Protein AF-A0A9P4YGJ3-F1 (afdb_monomer_lite)

Sequence (122 aa):
MASHPAQPVLSEFYLGFSVIRNTFGGDIIPRMVESFGPLPAEWKGRLFWEYKDNWYDQDTKPNPQGAFEIQIKRLRPDIDQAELEVASSLFRRGFCLEPEKRPTAAELLQEPLFKALMDSYT

Radius of gyration: 15.31 Å; 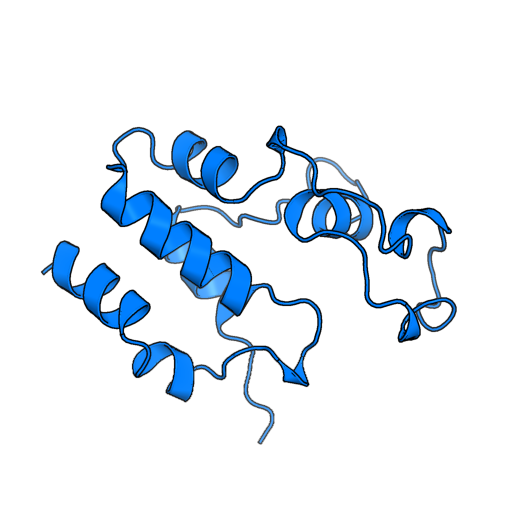chains: 1; bounding box: 32×37×43 Å

Foldseek 3Di:
DDQDQCQQVVCCVLLVDGLQDDDDPDDSLVLCCQEQNAADLVCAPVDDDDDDPRSHPNPDDRNPCNYQLNSSCVSCVVDDPVLSVLVSVLNNQSSPNPPVSHDGPVRLVVDPSSVVNVVVVD

InterPro domains:
  IPR011009 Protein kinase-like domain superfamily [SSF56112] (12-118)

pLDDT: mean 77.55, std 13.39, range [31.7, 92.56]

Structure (mmCIF, N/CA/C/O backbone):
data_AF-A0A9P4YGJ3-F1
#
_entry.id   AF-A0A9P4YGJ3-F1
#
loop_
_atom_site.group_PDB
_atom_site.id
_atom_site.type_symbol
_atom_site.label_atom_id
_atom_site.label_alt_id
_atom_site.label_comp_id
_atom_site.label_asym_id
_atom_site.label_entity_id
_atom_site.label_seq_id
_atom_site.pdbx_PDB_ins_code
_atom_site.Cartn_x
_atom_site.Cartn_y
_atom_site.Cartn_z
_atom_site.occupancy
_atom_site.B_iso_or_equiv
_atom_site.auth_seq_id
_atom_site.auth_comp_id
_atom_site.auth_asym_id
_atom_site.auth_atom_id
_atom_site.pdbx_PDB_model_num
ATOM 1 N N . MET A 1 1 ? 8.596 -24.741 -1.254 1.00 31.70 1 MET A N 1
ATOM 2 C CA . MET A 1 1 ? 7.188 -24.311 -1.103 1.00 31.70 1 MET A CA 1
ATOM 3 C C . MET A 1 1 ? 7.138 -22.834 -1.436 1.00 31.70 1 MET A C 1
ATOM 5 O O . MET A 1 1 ? 7.771 -22.057 -0.736 1.00 31.70 1 MET A O 1
ATOM 9 N N . ALA A 1 2 ? 6.514 -22.459 -2.551 1.00 36.16 2 ALA A N 1
ATOM 10 C CA . ALA A 1 2 ? 6.415 -21.058 -2.944 1.00 36.16 2 ALA A CA 1
ATOM 11 C C . ALA A 1 2 ? 5.387 -20.366 -2.038 1.00 36.16 2 ALA A C 1
ATOM 13 O O . ALA A 1 2 ? 4.198 -20.667 -2.115 1.00 36.16 2 ALA A O 1
ATOM 14 N N . SER A 1 3 ? 5.856 -19.491 -1.148 1.00 40.34 3 SER A N 1
ATOM 15 C CA . SER A 1 3 ? 4.998 -18.633 -0.329 1.00 40.34 3 SER A CA 1
ATOM 16 C C . SER A 1 3 ? 4.181 -17.736 -1.258 1.00 40.34 3 SER A C 1
ATOM 18 O O . SER A 1 3 ? 4.746 -16.933 -1.997 1.00 40.34 3 SER A O 1
ATOM 20 N N . HIS A 1 4 ? 2.858 -17.892 -1.270 1.00 44.28 4 HIS A N 1
ATOM 21 C CA . HIS A 1 4 ? 1.978 -17.016 -2.039 1.00 44.28 4 HIS A CA 1
ATOM 22 C C . HIS A 1 4 ? 1.968 -15.598 -1.430 1.00 44.28 4 HIS A C 1
ATOM 24 O O . HIS A 1 4 ? 1.980 -15.465 -0.204 1.00 44.28 4 HIS A O 1
ATOM 30 N N . PRO A 1 5 ? 1.971 -14.531 -2.250 1.00 47.56 5 PRO A N 1
ATOM 31 C CA . PRO A 1 5 ? 1.939 -13.159 -1.754 1.00 47.56 5 PRO A CA 1
ATOM 32 C C . PRO A 1 5 ? 0.570 -12.833 -1.137 1.00 47.56 5 PRO A C 1
ATOM 34 O O . PRO A 1 5 ? -0.452 -12.882 -1.814 1.00 47.56 5 PRO A O 1
ATOM 37 N N . ALA A 1 6 ? 0.546 -12.459 0.144 1.00 51.97 6 ALA A N 1
ATOM 38 C CA . ALA A 1 6 ? -0.669 -12.158 0.918 1.00 51.97 6 ALA A CA 1
ATOM 39 C C . ALA A 1 6 ? -1.344 -10.806 0.574 1.00 51.97 6 ALA A C 1
ATOM 41 O O . ALA A 1 6 ? -2.275 -10.375 1.250 1.00 51.97 6 ALA A O 1
ATOM 42 N N . GLN A 1 7 ? -0.860 -10.096 -0.446 1.00 52.56 7 GLN A N 1
ATOM 43 C CA . GLN A 1 7 ? -1.075 -8.648 -0.581 1.00 52.56 7 GLN A CA 1
ATOM 44 C C . GLN A 1 7 ? -2.373 -8.203 -1.251 1.00 52.56 7 GLN A C 1
ATOM 46 O O . GLN A 1 7 ? -2.974 -7.258 -0.740 1.00 52.56 7 GLN A O 1
ATOM 51 N N . PRO A 1 8 ? -2.857 -8.849 -2.331 1.00 58.06 8 PRO A N 1
ATOM 52 C CA . PRO A 1 8 ? -4.139 -8.461 -2.922 1.00 58.06 8 PRO A CA 1
ATOM 53 C C . PRO A 1 8 ? -5.276 -8.621 -1.904 1.00 58.06 8 PRO A C 1
ATOM 55 O O . PRO A 1 8 ? -6.126 -7.746 -1.759 1.00 58.06 8 PRO A O 1
ATOM 58 N N . VAL A 1 9 ? -5.192 -9.694 -1.115 1.00 64.00 9 VAL A N 1
ATOM 59 C CA . VAL A 1 9 ? -6.212 -10.146 -0.170 1.00 64.00 9 VAL A CA 1
ATOM 60 C C . VAL A 1 9 ? -6.413 -9.165 0.990 1.00 64.00 9 VAL A C 1
ATOM 62 O O . VAL A 1 9 ? -7.550 -8.809 1.283 1.00 64.00 9 VAL A O 1
ATOM 65 N N . LEU A 1 10 ? -5.338 -8.667 1.621 1.00 72.06 10 LEU A N 1
ATOM 66 C CA . LEU A 1 10 ? -5.468 -7.683 2.707 1.00 72.06 10 LEU A CA 1
ATOM 67 C C . LEU A 1 10 ? -6.141 -6.394 2.221 1.00 72.06 10 LEU A C 1
ATOM 69 O O . LEU A 1 10 ? -7.010 -5.859 2.902 1.00 72.06 10 LEU A O 1
ATOM 73 N N . SER A 1 11 ? -5.755 -5.908 1.039 1.00 73.88 11 SER A N 1
ATOM 74 C CA . SER A 1 11 ? -6.315 -4.669 0.499 1.00 73.88 11 SER A CA 1
ATOM 75 C C . SER A 1 11 ? -7.800 -4.793 0.155 1.00 73.88 11 SER A C 1
ATOM 77 O O . SER A 1 11 ? -8.574 -3.888 0.459 1.00 73.88 11 SER A O 1
ATOM 79 N N . GLU A 1 12 ? -8.209 -5.940 -0.391 1.00 77.50 12 GLU A N 1
ATOM 80 C CA . GLU A 1 12 ? -9.610 -6.233 -0.691 1.00 77.50 12 GLU A CA 1
ATOM 81 C C . GLU A 1 12 ? -10.451 -6.368 0.577 1.00 77.50 12 GLU A C 1
ATOM 83 O O . GLU A 1 12 ? -11.538 -5.802 0.634 1.00 77.50 12 GLU A O 1
ATOM 88 N N . PHE A 1 13 ? -9.952 -7.049 1.613 1.00 79.25 13 PHE A N 1
ATOM 89 C CA . PHE A 1 13 ? -10.677 -7.150 2.882 1.00 79.25 13 PHE A CA 1
ATOM 90 C C . PHE A 1 13 ? -10.769 -5.810 3.615 1.00 79.25 13 PHE A C 1
ATOM 92 O O . PHE A 1 13 ? -11.821 -5.489 4.159 1.00 79.25 13 PHE A O 1
ATOM 99 N N . TYR A 1 14 ? -9.693 -5.022 3.621 1.00 83.38 14 TYR A N 1
ATOM 100 C CA . TYR A 1 14 ? -9.638 -3.768 4.372 1.00 83.38 14 TYR A CA 1
ATOM 101 C C . TYR A 1 14 ? -10.424 -2.626 3.701 1.00 83.38 14 TYR A C 1
ATOM 103 O O . TYR A 1 14 ? -11.045 -1.812 4.388 1.00 83.38 14 TYR A O 1
ATOM 111 N N . LEU A 1 15 ? -10.420 -2.559 2.363 1.00 82.50 15 LEU A N 1
ATOM 112 C CA . LEU A 1 15 ? -11.054 -1.471 1.601 1.00 82.50 15 LEU A CA 1
ATOM 113 C C . LEU A 1 15 ? -12.312 -1.884 0.827 1.00 82.50 15 LEU A C 1
ATOM 115 O O . LEU A 1 15 ? -12.948 -1.029 0.212 1.00 82.50 15 LEU A O 1
ATOM 119 N N . GLY A 1 16 ? -12.646 -3.175 0.775 1.00 74.31 16 GLY A N 1
ATOM 120 C CA . GLY A 1 16 ? -13.715 -3.711 -0.079 1.00 74.31 16 GLY A CA 1
ATOM 121 C C . GLY A 1 16 ? -13.401 -3.678 -1.583 1.00 74.31 16 GLY A C 1
ATOM 122 O O . GLY A 1 16 ? -14.233 -4.087 -2.390 1.00 74.31 16 GLY A O 1
ATOM 123 N N . PHE A 1 17 ? -12.220 -3.186 -1.978 1.00 68.56 17 PHE A N 1
ATOM 124 C CA . PHE A 1 17 ? -11.783 -3.019 -3.365 1.00 68.56 17 PHE A CA 1
ATOM 125 C C . PHE A 1 17 ? -10.260 -3.153 -3.484 1.00 68.56 17 PHE A C 1
ATOM 127 O O . PHE A 1 17 ? -9.522 -2.722 -2.600 1.00 68.56 17 PHE A O 1
ATOM 134 N N . SER A 1 18 ? -9.777 -3.671 -4.619 1.00 67.62 18 SER A N 1
ATOM 135 C CA . SER A 1 18 ? -8.341 -3.665 -4.928 1.00 67.62 18 SER A CA 1
ATOM 136 C C . SER A 1 18 ? -7.829 -2.238 -5.148 1.00 67.62 18 SER A C 1
ATOM 138 O O . SER A 1 18 ? -8.388 -1.474 -5.944 1.00 67.62 18 SER A O 1
ATOM 140 N N . VAL A 1 19 ? -6.726 -1.905 -4.473 1.00 66.88 19 VAL A N 1
ATOM 141 C CA . VAL A 1 19 ? -6.015 -0.619 -4.604 1.00 66.88 19 VAL A CA 1
ATOM 142 C C . VAL A 1 19 ? -5.412 -0.467 -6.000 1.00 66.88 19 VAL A C 1
ATOM 144 O O . VAL A 1 19 ? -5.356 0.628 -6.551 1.00 66.88 19 VAL A O 1
ATOM 147 N N . ILE A 1 20 ? -5.007 -1.577 -6.619 1.00 67.25 20 ILE A N 1
ATOM 148 C CA . ILE A 1 20 ? -4.533 -1.581 -8.001 1.00 67.25 20 ILE A CA 1
ATOM 149 C C . ILE A 1 20 ? -5.697 -1.988 -8.897 1.00 67.25 20 ILE A C 1
ATOM 151 O O . ILE A 1 20 ? -5.856 -3.153 -9.268 1.00 67.25 20 ILE A O 1
ATOM 155 N N . ARG A 1 21 ? -6.550 -1.022 -9.244 1.00 62.53 21 ARG A N 1
ATOM 156 C CA . ARG A 1 21 ? -7.661 -1.280 -10.162 1.00 62.53 21 ARG A CA 1
ATOM 157 C C . ARG A 1 21 ? -7.236 -1.016 -11.599 1.00 62.53 21 ARG A C 1
ATOM 159 O O . ARG A 1 21 ? -6.856 0.104 -11.940 1.00 62.53 21 ARG A O 1
ATOM 166 N N . ASN A 1 22 ? -7.394 -2.017 -12.462 1.00 55.72 22 ASN A N 1
ATOM 167 C CA . ASN A 1 22 ? -7.370 -1.765 -13.892 1.00 55.72 22 ASN A CA 1
ATOM 168 C C . ASN A 1 22 ? -8.718 -1.149 -14.300 1.00 55.72 22 ASN A C 1
ATOM 170 O O . ASN A 1 22 ? -9.761 -1.798 -14.232 1.00 55.72 22 ASN A O 1
ATOM 174 N N . THR A 1 23 ? -8.735 0.135 -14.645 1.00 45.03 23 THR A N 1
ATOM 175 C CA . THR A 1 23 ? -9.920 0.775 -15.230 1.00 45.03 23 THR A CA 1
ATOM 176 C C . THR A 1 23 ? -9.838 0.723 -16.745 1.00 45.03 23 THR A C 1
ATOM 178 O O . THR A 1 23 ? -8.936 1.328 -17.309 1.00 45.03 23 THR A O 1
ATOM 181 N N . PHE A 1 24 ? -10.823 0.071 -17.371 1.00 43.56 24 PHE A N 1
ATOM 182 C CA . PHE A 1 24 ? -11.149 0.190 -18.799 1.00 43.56 24 PHE A CA 1
ATOM 183 C C . PHE A 1 24 ? -9.970 -0.048 -19.757 1.00 43.56 24 PHE A C 1
ATOM 185 O O . PHE A 1 24 ? -9.635 0.816 -20.559 1.00 43.56 24 PHE A O 1
ATOM 192 N N . GLY A 1 25 ? -9.358 -1.235 -19.687 1.00 49.97 25 GLY A N 1
ATOM 193 C CA . GLY A 1 25 ? -8.397 -1.692 -20.699 1.00 49.97 25 GLY A CA 1
ATOM 194 C C . GLY A 1 25 ? -7.059 -0.947 -20.722 1.00 49.97 25 GLY A C 1
ATOM 195 O O . GLY A 1 25 ? -6.383 -0.987 -21.742 1.00 49.97 25 GLY A O 1
ATOM 196 N N . GLY A 1 26 ? -6.691 -0.261 -19.635 1.00 57.28 26 GLY A N 1
ATOM 197 C CA . GLY A 1 26 ? -5.373 0.356 -19.490 1.00 57.28 26 GLY A CA 1
ATOM 198 C C . GLY A 1 26 ? -4.301 -0.629 -19.015 1.00 57.28 26 GLY A C 1
ATOM 199 O O . GLY A 1 26 ? -4.601 -1.671 -18.427 1.00 57.28 26 GLY A O 1
ATOM 200 N N . ASP A 1 27 ? -3.036 -0.280 -19.234 1.00 69.69 27 ASP A N 1
ATOM 201 C CA . ASP A 1 27 ? -1.913 -1.097 -18.776 1.00 69.69 27 ASP A CA 1
ATOM 202 C C . ASP A 1 27 ? -1.743 -0.981 -17.256 1.00 69.69 27 ASP A C 1
ATOM 204 O O . ASP A 1 27 ? -1.890 0.089 -16.654 1.00 69.69 27 ASP A O 1
ATOM 208 N N . ILE A 1 28 ? -1.410 -2.100 -16.613 1.00 77.00 28 ILE A N 1
ATOM 209 C CA . ILE A 1 28 ? -1.222 -2.170 -15.157 1.00 77.00 28 ILE A CA 1
ATOM 210 C C . ILE A 1 28 ? 0.048 -1.434 -14.702 1.00 77.00 28 ILE A C 1
ATOM 212 O O . ILE A 1 28 ? 0.089 -0.878 -13.604 1.00 77.00 28 ILE A O 1
ATOM 216 N N . ILE A 1 29 ? 1.071 -1.382 -15.562 1.00 80.69 29 ILE A N 1
ATOM 217 C CA . ILE A 1 29 ? 2.393 -0.841 -15.232 1.00 80.69 29 ILE A CA 1
ATOM 218 C C . ILE A 1 29 ? 2.356 0.669 -14.941 1.00 80.69 29 ILE A C 1
ATOM 220 O O . ILE A 1 29 ? 2.841 1.055 -13.877 1.00 80.69 29 ILE A O 1
ATOM 224 N N . PRO A 1 30 ? 1.732 1.535 -15.768 1.00 79.06 30 PRO A N 1
ATOM 225 C CA . PRO A 1 30 ? 1.555 2.948 -15.429 1.00 79.06 30 PRO A CA 1
ATOM 226 C C . PRO A 1 30 ? 0.909 3.178 -14.058 1.00 79.06 30 PRO A C 1
ATOM 228 O O . PRO A 1 30 ? 1.343 4.054 -13.317 1.00 79.06 30 PRO A O 1
ATOM 231 N N . ARG A 1 31 ? -0.090 2.368 -13.679 1.00 77.75 31 ARG A N 1
ATOM 232 C CA . ARG A 1 31 ? -0.759 2.481 -12.371 1.00 77.75 31 ARG A CA 1
ATOM 233 C C . ARG A 1 31 ? 0.132 2.063 -11.212 1.00 77.75 31 ARG A C 1
ATOM 235 O O . ARG A 1 31 ? 0.089 2.700 -10.160 1.00 77.75 31 ARG A O 1
ATOM 242 N N . MET A 1 32 ? 0.935 1.019 -11.40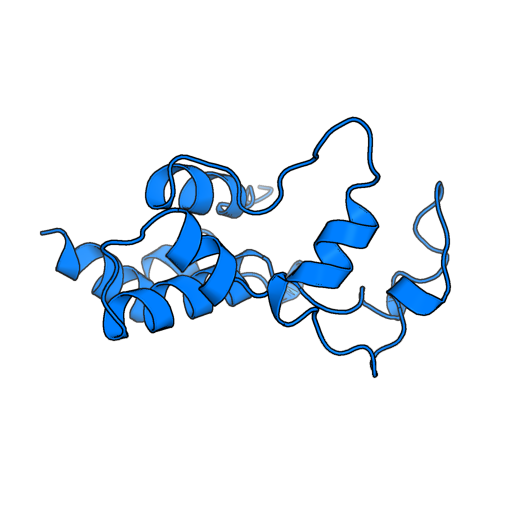5 1.00 80.06 32 MET A N 1
ATOM 243 C CA . MET A 1 32 ? 1.952 0.622 -10.433 1.00 80.06 32 MET A CA 1
ATOM 244 C C . MET A 1 32 ? 2.981 1.739 -10.256 1.00 80.06 32 MET A C 1
ATOM 246 O O . MET A 1 32 ? 3.258 2.105 -9.121 1.00 80.06 32 MET A O 1
ATOM 250 N N . VAL A 1 33 ? 3.458 2.347 -11.349 1.00 80.25 33 VAL A N 1
ATOM 251 C CA . VAL A 1 33 ? 4.414 3.465 -11.287 1.00 80.25 33 VAL A CA 1
ATOM 252 C C . VAL A 1 33 ? 3.817 4.689 -10.584 1.00 80.25 33 VAL A C 1
ATOM 254 O O . VAL A 1 33 ? 4.458 5.282 -9.719 1.00 80.25 33 VAL A O 1
ATOM 257 N N . GLU A 1 34 ? 2.564 5.042 -10.883 1.00 78.31 34 GLU A N 1
ATOM 258 C CA . GLU A 1 34 ? 1.859 6.139 -10.205 1.00 78.31 34 GLU A CA 1
ATOM 259 C C . GLU A 1 34 ? 1.695 5.905 -8.696 1.00 78.31 34 GLU A C 1
ATOM 261 O O . GLU A 1 34 ? 1.819 6.856 -7.923 1.00 78.31 34 GLU A O 1
ATOM 266 N N . SER A 1 35 ? 1.395 4.667 -8.289 1.00 75.50 35 SER A N 1
ATOM 267 C CA . SER A 1 35 ? 1.028 4.335 -6.903 1.00 75.50 35 SER A CA 1
ATOM 268 C C . SER A 1 35 ? 2.235 3.989 -6.030 1.00 75.50 35 SER A C 1
ATOM 270 O O . SER A 1 35 ? 2.250 4.304 -4.841 1.00 75.50 35 SER A O 1
ATOM 272 N N . PHE A 1 36 ? 3.238 3.320 -6.603 1.00 77.31 36 PHE A N 1
ATOM 273 C CA . PHE A 1 36 ? 4.374 2.740 -5.874 1.00 77.31 36 PHE A CA 1
ATOM 274 C C . PHE A 1 36 ? 5.692 3.459 -6.152 1.00 77.31 36 PHE A C 1
ATOM 276 O O . PHE A 1 36 ? 6.663 3.233 -5.434 1.00 77.31 36 PHE A O 1
ATOM 283 N N . GLY A 1 37 ? 5.723 4.342 -7.151 1.00 79.19 37 GLY A N 1
ATOM 284 C CA . GLY A 1 37 ? 6.960 4.903 -7.672 1.00 79.19 37 GLY A CA 1
ATOM 285 C C . GLY A 1 37 ? 7.573 4.022 -8.765 1.00 79.19 37 GLY A C 1
ATOM 286 O O . GLY A 1 37 ? 6.957 3.053 -9.213 1.00 79.19 37 GLY A O 1
ATOM 287 N N . PRO A 1 38 ? 8.771 4.377 -9.243 1.00 86.56 38 PRO A N 1
ATOM 288 C CA . PRO A 1 38 ? 9.366 3.759 -10.418 1.00 86.56 38 PRO A CA 1
ATOM 289 C C . PRO A 1 38 ? 9.628 2.264 -10.217 1.00 86.56 38 PRO A C 1
ATOM 291 O O . PRO A 1 38 ? 9.910 1.791 -9.115 1.00 86.56 38 PRO A O 1
ATOM 294 N N . LEU A 1 39 ? 9.564 1.513 -11.315 1.00 86.19 39 LEU A N 1
ATOM 295 C CA . LEU A 1 39 ? 10.001 0.125 -11.342 1.00 86.19 39 LEU A CA 1
ATOM 296 C C . LEU A 1 39 ? 11.504 0.035 -11.028 1.00 86.19 39 LEU A C 1
ATOM 298 O O . LEU A 1 39 ? 12.259 0.947 -11.386 1.00 86.19 39 LEU A O 1
ATOM 302 N N . PRO A 1 40 ? 11.971 -1.080 -10.438 1.00 86.31 40 PRO A N 1
ATOM 303 C CA . PRO A 1 40 ? 13.394 -1.309 -10.228 1.00 86.31 40 PRO A CA 1
ATOM 304 C C . PRO A 1 40 ? 14.185 -1.177 -11.534 1.00 86.31 40 PRO A C 1
ATOM 306 O O . PRO A 1 40 ? 13.845 -1.795 -12.546 1.00 86.31 40 PRO A O 1
ATOM 309 N N . ALA A 1 41 ? 15.267 -0.394 -11.519 1.00 86.62 41 ALA A N 1
ATOM 310 C CA . ALA A 1 41 ? 16.086 -0.139 -12.708 1.00 86.62 41 ALA A CA 1
ATOM 311 C C . ALA A 1 41 ? 16.631 -1.433 -13.343 1.00 86.62 41 ALA A C 1
ATOM 313 O O . ALA A 1 41 ? 16.766 -1.534 -14.560 1.00 86.62 41 ALA A O 1
ATOM 314 N N . GLU A 1 42 ? 16.887 -2.455 -12.528 1.00 85.81 42 GLU A N 1
ATOM 315 C CA . GLU A 1 42 ? 17.363 -3.769 -12.968 1.00 85.81 42 GLU A CA 1
ATOM 316 C C . GLU A 1 4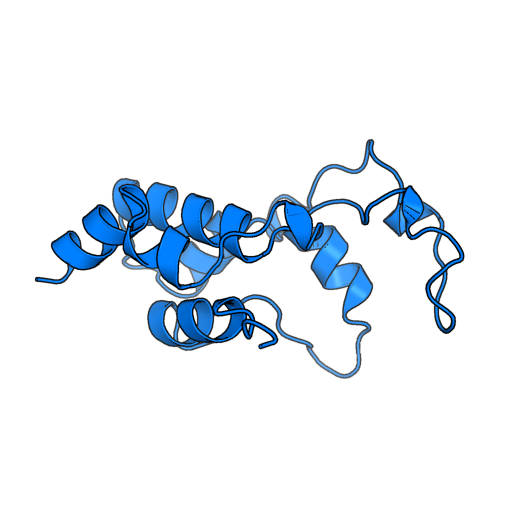2 ? 16.345 -4.555 -13.813 1.00 85.81 42 GLU A C 1
ATOM 318 O O . GLU A 1 42 ? 16.734 -5.470 -14.543 1.00 85.81 42 GLU A O 1
ATOM 323 N N . TRP A 1 43 ? 15.056 -4.195 -13.756 1.00 84.94 43 TRP A N 1
ATOM 324 C CA . TRP A 1 43 ? 13.995 -4.792 -14.573 1.00 84.94 43 TRP A CA 1
ATOM 325 C C . TRP A 1 43 ? 13.918 -4.172 -15.972 1.00 84.94 43 TRP A C 1
ATOM 327 O O . TRP A 1 43 ? 13.200 -4.686 -16.837 1.00 84.94 43 TRP A O 1
ATOM 337 N N . LYS A 1 44 ? 14.652 -3.079 -16.220 1.00 83.62 44 LYS A N 1
ATOM 338 C CA . LYS A 1 44 ? 14.673 -2.391 -17.510 1.00 83.62 44 LYS A CA 1
ATOM 339 C C . LYS A 1 44 ? 15.158 -3.333 -18.612 1.00 83.62 44 LYS A C 1
ATOM 341 O O . LYS A 1 44 ? 16.236 -3.913 -18.523 1.00 83.62 44 LYS A O 1
ATOM 346 N N . GLY A 1 45 ? 14.333 -3.503 -19.647 1.00 79.38 45 GLY A N 1
ATOM 347 C CA . GLY A 1 45 ? 14.618 -4.398 -20.776 1.00 79.38 45 GLY A CA 1
ATOM 348 C C . GLY A 1 45 ? 14.457 -5.896 -20.481 1.00 79.38 45 GLY A C 1
ATOM 349 O O . GLY A 1 45 ? 14.719 -6.707 -21.365 1.00 79.38 45 GLY A O 1
ATOM 350 N N . ARG A 1 46 ? 14.017 -6.282 -19.271 1.00 80.62 46 ARG A N 1
ATOM 351 C CA . ARG A 1 46 ? 13.701 -7.682 -18.920 1.00 80.62 46 ARG A CA 1
ATOM 352 C C . ARG A 1 46 ? 12.225 -8.039 -19.106 1.00 80.62 46 ARG A C 1
ATOM 354 O O . ARG A 1 46 ? 11.890 -9.218 -19.173 1.00 80.62 46 ARG A O 1
ATOM 361 N N . LEU A 1 47 ? 11.345 -7.037 -19.164 1.00 69.62 47 LEU A N 1
ATOM 362 C CA . LEU A 1 47 ? 9.915 -7.212 -19.423 1.00 69.62 47 LEU A CA 1
ATOM 363 C C . LEU A 1 47 ? 9.672 -7.164 -20.939 1.00 69.62 47 LEU A C 1
ATOM 365 O O . LEU A 1 47 ? 10.006 -6.183 -21.596 1.00 69.62 47 LEU A O 1
ATOM 369 N N . PHE A 1 48 ? 9.140 -8.256 -21.493 1.00 58.25 48 PHE A N 1
ATOM 370 C CA . PHE A 1 48 ? 9.192 -8.558 -22.930 1.00 58.25 48 PHE A CA 1
ATOM 371 C C . PHE A 1 48 ? 8.135 -7.860 -23.802 1.00 58.25 48 PHE A C 1
ATOM 373 O O . PHE A 1 48 ? 8.236 -7.943 -25.023 1.00 58.25 48 PHE A O 1
ATOM 380 N N . TRP A 1 49 ? 7.119 -7.210 -23.223 1.00 63.56 49 TRP A N 1
ATOM 381 C CA . TRP A 1 49 ? 5.934 -6.783 -23.985 1.00 63.56 49 TRP A CA 1
ATOM 382 C C . TRP A 1 49 ? 5.679 -5.274 -24.040 1.00 63.56 49 TRP A C 1
ATOM 384 O O . TRP A 1 49 ? 5.084 -4.823 -25.011 1.00 63.56 49 TRP A O 1
ATOM 394 N N . GLU A 1 50 ? 6.155 -4.477 -23.080 1.00 63.47 50 GLU A N 1
ATOM 395 C CA . GLU A 1 50 ? 5.977 -3.020 -23.092 1.00 63.47 50 GLU A CA 1
ATOM 396 C C . GLU A 1 50 ? 7.157 -2.316 -22.431 1.00 63.47 50 GLU A C 1
ATOM 398 O O . GLU A 1 50 ? 7.661 -2.748 -21.393 1.00 63.47 50 GLU A O 1
ATOM 403 N N . TYR A 1 51 ? 7.592 -1.216 -23.040 1.00 67.38 51 TYR A N 1
ATOM 404 C CA . TYR A 1 51 ? 8.769 -0.476 -22.613 1.00 67.38 51 TYR A CA 1
ATOM 405 C C . TYR A 1 51 ? 8.511 1.025 -22.703 1.00 67.38 51 TYR A C 1
ATOM 407 O O . TYR A 1 51 ? 8.258 1.559 -23.785 1.00 67.38 51 TYR A O 1
ATOM 415 N N . LYS A 1 52 ? 8.621 1.715 -21.565 1.00 79.81 52 LYS A N 1
ATOM 416 C CA . LYS A 1 52 ? 8.768 3.170 -21.504 1.00 79.81 52 LYS A CA 1
ATOM 417 C C . LYS A 1 52 ? 9.872 3.517 -20.515 1.00 79.81 52 LYS A C 1
ATOM 419 O O . LYS A 1 52 ? 9.844 3.073 -19.370 1.00 79.81 52 LYS A O 1
ATOM 424 N N . ASP A 1 53 ? 10.835 4.323 -20.956 1.00 81.50 53 ASP A N 1
ATOM 425 C CA . ASP A 1 53 ? 11.986 4.735 -20.141 1.00 81.50 53 ASP A CA 1
ATOM 426 C C . ASP A 1 53 ? 11.578 5.394 -18.818 1.00 81.50 53 ASP A C 1
ATOM 428 O O . ASP A 1 53 ? 12.192 5.145 -17.783 1.00 81.50 53 ASP A O 1
ATOM 432 N N . ASN A 1 54 ? 10.495 6.172 -18.844 1.00 84.38 54 ASN A N 1
ATOM 433 C CA . ASN A 1 54 ? 9.985 6.885 -17.677 1.00 84.38 54 ASN A CA 1
ATOM 434 C C . ASN A 1 54 ? 9.451 5.968 -16.561 1.00 84.38 54 ASN A C 1
ATOM 436 O O . ASN A 1 54 ? 9.306 6.425 -15.436 1.00 84.38 54 ASN A O 1
ATOM 440 N N . TRP A 1 55 ? 9.182 4.685 -16.824 1.00 85.31 55 TRP A N 1
ATOM 441 C CA . TRP A 1 55 ? 8.774 3.741 -15.777 1.00 85.31 55 TRP A CA 1
ATOM 442 C C . TRP A 1 55 ? 9.910 3.375 -14.825 1.00 85.31 55 TRP A C 1
ATOM 444 O O . TRP A 1 55 ? 9.640 2.906 -13.726 1.00 85.31 55 TRP A O 1
ATOM 454 N N . TYR A 1 56 ? 11.161 3.577 -15.238 1.00 85.56 56 TYR A N 1
ATOM 455 C CA . TYR A 1 56 ? 12.361 3.201 -14.487 1.00 85.56 56 TYR A CA 1
ATOM 456 C C . TYR A 1 56 ? 13.138 4.411 -13.965 1.00 85.56 56 TYR A C 1
ATOM 458 O O . TYR A 1 56 ? 14.202 4.238 -13.369 1.00 85.56 56 TYR A O 1
ATOM 466 N N . ASP A 1 57 ? 12.648 5.624 -14.212 1.00 87.38 57 ASP A N 1
ATOM 467 C CA . ASP A 1 57 ? 13.286 6.851 -13.756 1.00 87.38 57 ASP A CA 1
ATOM 468 C C . ASP A 1 57 ? 13.167 6.955 -12.229 1.00 87.38 57 ASP A C 1
ATOM 470 O O . ASP A 1 57 ? 12.091 7.235 -11.701 1.00 87.38 57 ASP A O 1
ATOM 474 N N . GLN A 1 58 ? 14.277 6.701 -11.528 1.00 85.94 58 GLN A N 1
ATOM 475 C CA . GLN A 1 58 ? 14.339 6.660 -10.063 1.00 85.94 58 GLN A CA 1
ATOM 476 C C . GLN A 1 58 ? 14.107 8.032 -9.410 1.00 85.94 58 GLN A C 1
ATOM 478 O O . GLN A 1 58 ? 13.811 8.090 -8.218 1.00 85.94 58 GLN A O 1
ATOM 483 N N . ASP A 1 59 ? 14.179 9.117 -10.187 1.00 84.06 59 ASP A N 1
ATOM 484 C CA . ASP A 1 59 ? 13.849 10.469 -9.732 1.00 84.06 59 ASP A CA 1
ATOM 485 C C . ASP A 1 59 ? 12.341 10.772 -9.857 1.00 84.06 59 ASP A C 1
ATOM 487 O O . ASP A 1 59 ? 11.860 11.814 -9.390 1.00 84.06 59 ASP A O 1
ATOM 491 N N . THR A 1 60 ? 11.561 9.849 -10.438 1.00 77.00 60 THR A N 1
ATOM 492 C CA . THR A 1 60 ? 10.103 9.963 -10.532 1.00 77.00 60 THR A CA 1
ATOM 493 C C . THR A 1 60 ? 9.484 9.940 -9.145 1.00 77.00 60 THR A C 1
ATOM 495 O O . THR A 1 60 ? 9.508 8.936 -8.431 1.00 77.00 60 THR A O 1
ATOM 498 N N . LYS A 1 61 ? 8.841 11.047 -8.776 1.00 70.06 61 LYS A N 1
ATOM 499 C CA . LYS A 1 61 ? 8.019 11.097 -7.568 1.00 70.06 61 LYS A CA 1
ATOM 500 C C . LYS A 1 61 ? 6.688 10.386 -7.829 1.00 70.06 61 LYS A C 1
ATOM 502 O O . LYS A 1 61 ? 6.075 10.654 -8.866 1.00 70.06 61 LYS A O 1
ATOM 507 N N . PRO A 1 62 ? 6.210 9.534 -6.902 1.00 66.25 62 PRO A N 1
ATOM 508 C CA . PRO A 1 62 ? 4.873 8.963 -6.992 1.00 66.25 62 PRO A CA 1
ATOM 509 C C . PRO A 1 62 ? 3.836 10.068 -7.184 1.00 66.25 62 PRO A C 1
ATOM 511 O O . PRO A 1 62 ? 3.965 11.159 -6.615 1.00 66.25 62 PRO A O 1
ATOM 514 N N . ASN A 1 63 ? 2.807 9.788 -7.981 1.00 67.12 63 ASN A N 1
ATOM 515 C CA . ASN A 1 63 ? 1.722 10.734 -8.186 1.00 67.12 63 ASN A CA 1
ATOM 516 C C . ASN A 1 63 ? 1.087 11.035 -6.815 1.00 67.12 63 ASN A C 1
ATOM 518 O O . ASN A 1 63 ? 0.626 10.093 -6.163 1.00 67.12 63 ASN A O 1
ATOM 522 N N . PRO A 1 64 ? 1.001 12.306 -6.373 1.00 63.34 64 PRO A N 1
ATOM 523 C CA . PRO A 1 64 ? 0.359 12.637 -5.108 1.00 63.34 64 PRO A CA 1
ATOM 524 C C . PRO A 1 64 ? -1.058 12.061 -5.030 1.00 63.34 64 PRO A C 1
ATOM 526 O O . PRO A 1 64 ? -1.425 11.497 -4.012 1.00 63.34 64 PRO A O 1
ATOM 529 N N . GLN A 1 65 ? -1.825 12.101 -6.126 1.00 60.62 65 GLN A N 1
ATOM 530 C CA . GLN A 1 65 ? -3.178 11.539 -6.205 1.00 60.62 65 GLN A CA 1
ATOM 531 C C . GLN A 1 65 ? -3.221 10.002 -6.294 1.00 60.62 65 GLN A C 1
ATOM 533 O O . GLN A 1 65 ? -4.277 9.413 -6.062 1.00 60.62 65 GLN A O 1
ATOM 538 N N . GLY A 1 66 ? -2.101 9.357 -6.631 1.00 62.56 66 GLY A N 1
ATOM 539 C CA . GLY A 1 66 ? -1.940 7.899 -6.658 1.00 62.56 66 GLY A CA 1
ATOM 540 C C . GLY A 1 66 ? -1.495 7.307 -5.319 1.00 62.56 66 GLY A C 1
ATOM 541 O O . GLY A 1 66 ? -1.572 6.091 -5.143 1.00 62.56 66 GLY A O 1
ATOM 542 N N . ALA A 1 67 ? -1.077 8.151 -4.370 1.00 74.88 67 ALA A N 1
ATOM 543 C CA . ALA A 1 67 ? -0.606 7.728 -3.060 1.00 74.88 67 ALA A CA 1
ATOM 544 C C . ALA A 1 67 ? -1.674 6.931 -2.295 1.00 74.88 67 ALA A C 1
ATOM 546 O O . ALA A 1 67 ? -2.863 7.270 -2.308 1.00 74.88 67 ALA A O 1
ATOM 547 N N . PHE A 1 68 ? -1.231 5.886 -1.591 1.00 79.69 68 PHE A N 1
ATOM 548 C CA . PHE A 1 68 ? -2.098 5.006 -0.807 1.00 79.69 68 PHE A CA 1
ATOM 549 C C . PHE A 1 68 ? -3.032 5.770 0.127 1.00 79.69 68 PHE A C 1
ATOM 551 O O . PHE A 1 68 ? -4.206 5.432 0.206 1.00 79.69 68 PHE A O 1
ATOM 558 N N . GLU A 1 69 ? -2.555 6.829 0.780 1.00 85.12 69 GLU A N 1
ATOM 559 C CA . GLU A 1 69 ? -3.356 7.626 1.707 1.00 85.12 69 GLU A CA 1
ATOM 560 C C . GLU A 1 69 ? -4.603 8.217 1.046 1.00 85.12 69 GLU A C 1
ATOM 562 O O . GLU A 1 69 ? -5.683 8.209 1.631 1.00 85.12 69 GLU A O 1
ATOM 567 N N . ILE A 1 70 ? -4.465 8.722 -0.182 1.00 83.50 70 ILE A N 1
ATOM 568 C CA . ILE A 1 70 ? -5.577 9.324 -0.923 1.00 83.50 70 ILE A CA 1
ATOM 569 C C . ILE A 1 70 ? -6.555 8.246 -1.385 1.00 83.50 70 ILE A C 1
ATOM 571 O O . ILE A 1 70 ? -7.769 8.444 -1.308 1.00 83.50 70 ILE A O 1
ATOM 575 N N . GLN A 1 71 ? -6.049 7.087 -1.811 1.00 81.75 71 GLN A N 1
ATOM 576 C CA . GLN A 1 71 ? -6.903 5.967 -2.199 1.00 81.75 71 GLN A CA 1
ATOM 577 C C . GLN A 1 71 ? -7.680 5.394 -1.008 1.00 81.75 71 GLN A C 1
ATOM 579 O O . GLN A 1 71 ? -8.889 5.189 -1.120 1.00 81.75 71 GLN A O 1
ATOM 584 N N . ILE A 1 72 ? -7.010 5.200 0.131 1.00 87.44 72 ILE A N 1
ATOM 585 C CA . ILE A 1 72 ? -7.612 4.711 1.376 1.00 87.44 72 ILE A CA 1
ATOM 586 C C . ILE A 1 72 ? -8.673 5.703 1.859 1.00 87.44 72 ILE A C 1
ATOM 588 O O . ILE A 1 72 ? -9.820 5.302 2.009 1.00 87.44 72 ILE A O 1
ATOM 592 N N . LYS A 1 73 ? -8.355 7.003 1.982 1.00 88.88 73 LYS A N 1
ATOM 593 C CA . LYS A 1 73 ? -9.328 8.044 2.381 1.00 88.88 73 LYS A CA 1
ATOM 594 C C . LYS A 1 73 ? -10.556 8.101 1.472 1.00 88.88 73 LYS A C 1
ATOM 596 O O . LYS A 1 73 ? -11.658 8.364 1.939 1.00 88.88 73 LYS A O 1
ATOM 601 N N . ARG A 1 74 ? -10.391 7.862 0.167 1.00 85.31 74 ARG A N 1
ATOM 602 C CA . ARG A 1 74 ? -11.522 7.833 -0.773 1.00 85.31 74 ARG A CA 1
ATOM 603 C C . ARG A 1 74 ? -12.439 6.629 -0.541 1.00 85.31 74 ARG A C 1
ATOM 605 O O . ARG A 1 74 ? -13.641 6.748 -0.753 1.00 85.31 74 ARG A O 1
ATOM 612 N N . LEU A 1 75 ? -11.874 5.476 -0.187 1.00 85.88 75 LEU A N 1
ATOM 613 C CA . LEU A 1 75 ? -12.610 4.217 -0.008 1.00 85.88 75 LEU A CA 1
ATOM 614 C C . LEU A 1 75 ? -13.132 4.031 1.426 1.00 85.88 75 LEU A C 1
ATOM 616 O O . LEU A 1 75 ? -14.131 3.347 1.624 1.00 85.88 75 LEU A O 1
ATOM 620 N N . ARG A 1 76 ? -12.492 4.678 2.400 1.00 88.56 76 ARG A N 1
ATOM 621 C CA . ARG A 1 76 ? -12.846 4.722 3.822 1.00 88.56 76 ARG A CA 1
ATOM 622 C C . ARG A 1 76 ? -12.882 6.185 4.282 1.00 88.56 76 ARG A C 1
ATOM 624 O O . ARG A 1 76 ? -11.919 6.661 4.877 1.00 88.56 76 ARG A O 1
ATOM 631 N N . PRO A 1 77 ? -13.944 6.946 3.957 1.00 88.38 77 PRO A N 1
ATOM 632 C CA . PRO A 1 77 ? -14.042 8.364 4.322 1.00 88.38 77 PRO A CA 1
ATOM 633 C C . PRO A 1 77 ? -14.168 8.598 5.836 1.00 88.38 77 PRO A C 1
ATOM 635 O O . PRO A 1 77 ? -13.982 9.720 6.298 1.00 88.38 77 PRO A O 1
ATOM 638 N N . ASP A 1 78 ? -14.495 7.548 6.586 1.00 90.88 78 ASP A N 1
ATOM 639 C CA . ASP A 1 78 ? -14.603 7.486 8.042 1.00 90.88 78 ASP A CA 1
ATOM 640 C C . ASP A 1 78 ? -13.263 7.241 8.756 1.00 90.88 78 ASP A C 1
ATOM 642 O O . ASP A 1 78 ? -13.214 7.358 9.978 1.00 90.88 78 ASP A O 1
ATOM 646 N N . ILE A 1 79 ? -12.193 6.908 8.022 1.00 92.56 79 ILE A N 1
ATOM 647 C CA . ILE A 1 79 ? -10.898 6.556 8.613 1.00 92.56 79 ILE A CA 1
ATOM 648 C C . ILE A 1 79 ? -10.292 7.736 9.380 1.00 92.56 79 ILE A C 1
ATOM 650 O O . ILE A 1 79 ? -10.210 8.860 8.867 1.00 92.56 79 ILE A O 1
ATOM 654 N N . ASP A 1 80 ? -9.823 7.480 10.600 1.00 92.50 80 ASP A N 1
ATOM 655 C CA . ASP A 1 80 ? -9.071 8.478 11.350 1.00 92.50 80 ASP A CA 1
ATOM 656 C C . ASP A 1 80 ? -7.611 8.580 10.866 1.00 92.50 80 ASP A C 1
ATOM 658 O O . ASP A 1 80 ? -7.119 7.793 10.052 1.00 92.50 80 ASP A O 1
ATOM 662 N N . GLN A 1 81 ? -6.906 9.614 11.327 1.00 90.56 81 GLN A N 1
ATOM 663 C CA . GLN A 1 81 ? -5.544 9.878 10.866 1.00 90.56 81 GLN A CA 1
ATOM 664 C C . GLN A 1 81 ? -4.534 8.824 11.355 1.00 90.56 81 GLN A C 1
ATOM 666 O O . GLN A 1 81 ? -3.585 8.536 10.628 1.00 90.56 81 GLN A O 1
ATOM 671 N N . ALA A 1 82 ? -4.735 8.236 12.538 1.00 90.50 82 ALA A N 1
ATOM 672 C CA . ALA A 1 82 ? -3.825 7.233 13.087 1.00 90.50 82 ALA A CA 1
ATOM 673 C C . ALA A 1 82 ? -3.957 5.908 12.325 1.00 90.50 82 ALA A C 1
ATOM 675 O O . ALA A 1 82 ? -2.957 5.327 11.898 1.00 90.50 82 ALA A O 1
ATOM 676 N N . GLU A 1 83 ? -5.190 5.471 12.079 1.00 91.94 83 GLU A N 1
ATOM 677 C CA . GLU A 1 83 ? -5.467 4.266 11.310 1.00 91.94 83 GLU A CA 1
ATOM 678 C C . GLU A 1 83 ? -4.996 4.411 9.856 1.00 91.94 83 GLU A C 1
ATOM 680 O O . GLU A 1 83 ? -4.399 3.490 9.296 1.00 91.94 83 GLU A O 1
ATOM 685 N N . LEU A 1 84 ? -5.167 5.595 9.257 1.00 91.00 84 LEU A N 1
ATOM 686 C CA . LEU A 1 84 ? -4.681 5.879 7.908 1.00 91.00 84 LEU A CA 1
ATOM 687 C C . LEU A 1 84 ? -3.164 5.719 7.775 1.00 91.00 84 LEU A C 1
ATOM 689 O O . LEU A 1 84 ? -2.699 5.165 6.778 1.00 91.00 84 LEU A O 1
ATOM 693 N N . GLU A 1 85 ? -2.395 6.225 8.739 1.00 89.62 85 GLU A N 1
ATOM 694 C CA . GLU A 1 85 ? -0.930 6.134 8.734 1.00 89.62 85 GLU A CA 1
ATOM 695 C C . GLU A 1 85 ? -0.452 4.687 8.871 1.00 89.62 85 GLU A C 1
ATOM 697 O O . GLU A 1 85 ? 0.479 4.261 8.174 1.00 89.62 85 GLU A O 1
ATOM 702 N N . VAL A 1 86 ? -1.122 3.909 9.722 1.00 90.81 86 VAL A N 1
ATOM 703 C CA . VAL A 1 86 ? -0.868 2.475 9.892 1.00 90.81 86 VAL A CA 1
ATOM 704 C C . VAL A 1 86 ? -1.194 1.717 8.602 1.00 90.81 86 VAL A C 1
ATOM 706 O O . VAL A 1 86 ? -0.341 0.998 8.070 1.00 90.81 86 VAL A O 1
ATOM 709 N N . ALA A 1 87 ? -2.391 1.918 8.051 1.00 89.25 87 ALA A N 1
ATOM 710 C CA . ALA A 1 87 ? -2.850 1.248 6.841 1.00 89.25 87 ALA A CA 1
ATOM 711 C C . ALA A 1 87 ? -1.976 1.589 5.625 1.00 89.25 87 ALA A C 1
ATOM 713 O O . ALA A 1 87 ? -1.549 0.688 4.899 1.00 89.25 87 ALA A O 1
ATOM 714 N N . SER A 1 88 ? -1.640 2.868 5.414 1.00 87.50 88 SER A N 1
ATOM 715 C CA . SER A 1 88 ? -0.796 3.274 4.284 1.00 87.50 88 SER A CA 1
ATOM 716 C C . SER A 1 88 ? 0.619 2.702 4.393 1.00 87.50 88 SER A C 1
ATOM 718 O O . SER A 1 88 ? 1.191 2.271 3.388 1.00 87.50 88 SER A O 1
ATOM 720 N N . SER A 1 89 ? 1.168 2.616 5.608 1.00 87.62 89 SER A N 1
ATOM 721 C CA . SER A 1 89 ? 2.476 2.006 5.868 1.00 87.62 89 SER A CA 1
ATOM 722 C C . SER A 1 89 ? 2.479 0.504 5.579 1.00 87.62 89 SER A C 1
ATOM 724 O O . SER A 1 89 ? 3.380 0.009 4.894 1.00 87.62 89 SER A O 1
ATOM 726 N N . LEU A 1 90 ? 1.451 -0.221 6.031 1.00 88.19 90 LEU A N 1
ATOM 727 C CA . LEU A 1 90 ? 1.281 -1.645 5.730 1.00 88.19 90 LEU A CA 1
ATOM 728 C C . LEU A 1 90 ? 1.136 -1.888 4.227 1.00 88.19 90 LEU A C 1
ATOM 730 O O . LEU A 1 90 ? 1.751 -2.809 3.687 1.00 88.19 90 LEU A O 1
ATOM 734 N N . PHE A 1 91 ? 0.387 -1.031 3.532 1.00 85.62 91 PHE A N 1
ATOM 735 C CA . PHE A 1 91 ? 0.168 -1.154 2.094 1.00 85.62 91 PHE A CA 1
ATOM 736 C C . PHE A 1 91 ? 1.465 -0.912 1.319 1.00 85.62 91 PHE A C 1
ATOM 738 O O . PHE A 1 91 ? 1.814 -1.727 0.467 1.00 85.62 91 PHE A O 1
ATOM 745 N N . ARG A 1 92 ? 2.249 0.118 1.664 1.00 82.62 92 ARG A N 1
ATOM 746 C CA . ARG A 1 92 ? 3.581 0.345 1.068 1.00 82.62 92 ARG A CA 1
ATOM 747 C C . ARG A 1 92 ? 4.501 -0.863 1.214 1.00 82.62 92 ARG A C 1
ATOM 749 O O . ARG A 1 92 ? 5.178 -1.234 0.260 1.00 82.62 92 ARG A O 1
ATOM 756 N N . ARG A 1 93 ? 4.522 -1.485 2.396 1.00 84.12 93 ARG A N 1
ATOM 757 C CA . ARG A 1 93 ? 5.347 -2.677 2.644 1.00 84.12 93 ARG A CA 1
ATOM 758 C C . ARG A 1 93 ? 4.847 -3.885 1.862 1.00 84.12 93 ARG A C 1
ATOM 760 O O . ARG A 1 93 ? 5.646 -4.589 1.252 1.00 84.12 93 ARG A O 1
ATOM 767 N N . GLY A 1 94 ? 3.539 -4.123 1.869 1.00 82.00 94 GLY A N 1
ATOM 768 C CA . GLY A 1 94 ? 2.931 -5.240 1.157 1.00 82.00 94 GLY A CA 1
ATOM 769 C C . GLY A 1 94 ? 3.133 -5.143 -0.357 1.00 82.00 94 GLY A C 1
ATOM 770 O O . GLY A 1 94 ? 3.562 -6.106 -0.988 1.00 82.00 94 GLY A O 1
ATOM 771 N N . PHE A 1 95 ? 2.882 -3.976 -0.940 1.00 81.00 95 PHE A N 1
ATOM 772 C CA . PHE A 1 95 ? 2.998 -3.739 -2.379 1.00 81.00 95 PHE A CA 1
ATOM 773 C C . PHE A 1 95 ? 4.415 -3.350 -2.828 1.00 81.00 95 PHE A C 1
ATOM 775 O O . PHE A 1 95 ? 4.586 -2.821 -3.925 1.00 81.00 95 PHE A O 1
ATOM 782 N N . CYS A 1 96 ? 5.443 -3.636 -2.020 1.00 82.44 96 CYS A N 1
ATOM 783 C CA . CYS A 1 96 ? 6.830 -3.449 -2.429 1.00 82.44 96 CYS A CA 1
ATOM 784 C C . CYS A 1 96 ? 7.100 -4.214 -3.737 1.00 82.44 96 CYS A C 1
ATOM 786 O O . CYS A 1 96 ? 6.807 -5.414 -3.850 1.00 82.44 96 CYS A O 1
ATOM 788 N N . LEU A 1 97 ? 7.619 -3.495 -4.738 1.00 79.19 97 LEU A N 1
ATOM 789 C CA . LEU A 1 97 ? 7.868 -4.034 -6.073 1.00 79.19 97 LEU A CA 1
ATOM 790 C C . LEU A 1 97 ? 8.946 -5.115 -6.050 1.00 79.19 97 LEU A C 1
ATOM 792 O O . LEU A 1 97 ? 8.781 -6.128 -6.720 1.00 79.19 97 LEU A O 1
ATOM 796 N N . GLU A 1 98 ? 9.982 -4.929 -5.235 1.00 82.38 98 GLU A N 1
ATOM 797 C CA . GLU A 1 98 ? 11.079 -5.877 -5.040 1.00 82.38 98 GLU A CA 1
ATOM 798 C C . GLU A 1 98 ? 10.596 -7.089 -4.220 1.00 82.38 98 GLU A C 1
ATOM 800 O O . GLU A 1 98 ? 10.324 -6.950 -3.020 1.00 82.38 98 GLU A O 1
ATOM 805 N N . PRO A 1 99 ? 10.452 -8.283 -4.833 1.00 79.75 99 PRO A N 1
ATOM 806 C CA . PRO A 1 99 ? 9.908 -9.460 -4.160 1.00 79.75 99 PRO A CA 1
ATOM 807 C C . PRO A 1 99 ? 10.707 -9.872 -2.922 1.00 79.75 99 PRO A C 1
ATOM 809 O O . PRO A 1 99 ? 10.134 -10.405 -1.979 1.00 79.75 99 PRO A O 1
ATOM 812 N N . GLU A 1 100 ? 12.011 -9.609 -2.909 1.00 83.81 100 GLU A N 1
ATOM 813 C CA . GLU A 1 100 ? 12.935 -9.952 -1.829 1.00 83.81 100 GLU A CA 1
ATOM 814 C C . GLU A 1 100 ? 12.772 -9.040 -0.606 1.00 83.81 100 GLU A C 1
ATOM 816 O O . GLU A 1 100 ? 13.102 -9.436 0.508 1.00 83.81 100 GLU A O 1
ATOM 821 N N . LYS A 1 101 ? 12.257 -7.819 -0.799 1.00 84.31 101 LYS A N 1
ATOM 822 C CA . LYS A 1 101 ? 12.007 -6.844 0.280 1.00 84.31 101 LYS A CA 1
ATOM 823 C C . LYS A 1 101 ? 10.596 -6.936 0.853 1.00 84.31 101 LYS A C 1
ATOM 825 O O . LYS A 1 101 ? 10.262 -6.271 1.836 1.00 84.31 101 LYS A O 1
ATOM 830 N N . ARG A 1 102 ? 9.744 -7.727 0.215 1.00 86.06 102 ARG A N 1
ATOM 831 C CA . ARG A 1 102 ? 8.337 -7.873 0.548 1.00 86.06 102 ARG A CA 1
ATOM 832 C C . ARG A 1 102 ? 8.169 -8.835 1.729 1.00 86.06 102 ARG A C 1
ATOM 834 O O . ARG A 1 102 ? 8.714 -9.936 1.687 1.00 86.06 102 ARG A O 1
ATOM 841 N N . PRO A 1 103 ? 7.370 -8.478 2.749 1.00 86.69 103 PRO A N 1
ATOM 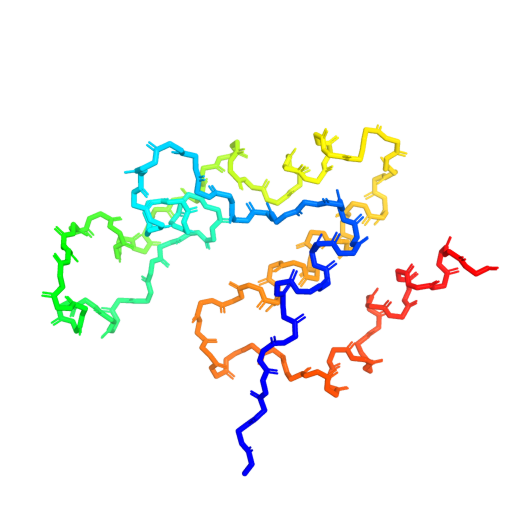842 C CA . PRO A 1 103 ? 7.149 -9.364 3.881 1.00 86.69 103 PRO A CA 1
ATOM 843 C C . PRO A 1 103 ? 6.388 -10.621 3.449 1.00 86.69 103 PRO A C 1
ATOM 845 O O . PRO A 1 103 ? 5.437 -10.566 2.658 1.00 86.69 103 PRO A O 1
ATOM 848 N N . THR A 1 104 ? 6.779 -11.757 4.016 1.00 85.94 104 THR A N 1
ATOM 849 C CA . THR A 1 104 ? 5.991 -12.989 3.967 1.00 85.94 104 THR A CA 1
ATOM 850 C C . THR A 1 104 ? 4.707 -12.838 4.784 1.00 85.94 104 THR A C 1
ATOM 852 O O . THR A 1 104 ? 4.586 -11.961 5.640 1.00 85.94 104 THR A O 1
ATOM 855 N N . ALA A 1 105 ? 3.737 -13.731 4.563 1.00 82.06 105 ALA A N 1
ATOM 856 C CA . ALA A 1 105 ? 2.516 -13.752 5.368 1.00 82.06 105 ALA A CA 1
ATOM 857 C C . ALA A 1 105 ? 2.820 -13.935 6.868 1.00 82.06 105 ALA A C 1
ATOM 859 O O . ALA A 1 105 ? 2.221 -13.268 7.704 1.00 82.06 105 ALA A O 1
ATOM 860 N N . ALA A 1 106 ? 3.781 -14.801 7.206 1.00 86.50 106 ALA A N 1
ATOM 861 C CA . ALA A 1 106 ? 4.176 -15.048 8.590 1.00 86.50 106 ALA A CA 1
ATOM 862 C C . ALA A 1 106 ? 4.796 -13.804 9.246 1.00 86.50 106 ALA A C 1
ATOM 864 O O . ALA A 1 106 ? 4.458 -13.484 10.383 1.00 86.50 106 ALA A O 1
ATOM 865 N N . GLU A 1 107 ? 5.660 -13.082 8.529 1.00 89.00 107 GLU A N 1
ATOM 866 C CA . GLU A 1 107 ? 6.254 -11.835 9.023 1.00 89.00 107 GLU A CA 1
ATOM 867 C C . GLU A 1 107 ? 5.210 -10.732 9.178 1.00 89.00 107 GLU A C 1
ATOM 869 O O . GLU A 1 107 ? 5.218 -10.037 10.189 1.00 89.00 107 GLU A O 1
ATOM 874 N N . LEU A 1 108 ? 4.278 -10.609 8.226 1.00 85.62 108 LEU A N 1
ATOM 875 C CA . LEU A 1 108 ? 3.183 -9.642 8.298 1.00 85.62 108 LEU A CA 1
ATOM 876 C C . LEU A 1 108 ? 2.297 -9.880 9.529 1.00 85.62 108 LEU A C 1
ATOM 878 O O . LEU A 1 108 ? 1.971 -8.934 10.233 1.00 85.62 108 LEU A O 1
ATOM 882 N N . LEU A 1 109 ? 1.967 -11.138 9.841 1.00 86.25 109 LEU A N 1
ATOM 883 C CA . LEU A 1 109 ? 1.179 -11.489 11.031 1.00 86.25 109 LEU A CA 1
ATOM 884 C C . LEU A 1 109 ? 1.891 -11.158 12.350 1.00 86.25 109 LEU A C 1
ATOM 886 O O . LEU A 1 109 ? 1.240 -10.981 13.379 1.00 86.25 109 LEU A O 1
ATOM 890 N N . GLN A 1 110 ? 3.224 -11.109 12.349 1.00 89.19 110 GLN A N 1
ATOM 891 C CA . GLN A 1 110 ? 4.002 -10.728 13.528 1.00 89.19 110 GLN A CA 1
ATOM 892 C C . GLN A 1 110 ? 4.276 -9.228 13.614 1.00 89.19 110 GLN A C 1
ATOM 894 O O . GLN A 1 110 ? 4.752 -8.766 14.653 1.00 89.19 110 GLN A O 1
ATOM 899 N N . GLU A 1 111 ? 3.962 -8.486 12.558 1.00 89.06 111 GLU A N 1
ATOM 900 C CA . GLU A 1 111 ? 4.311 -7.086 12.406 1.00 89.06 111 GLU A CA 1
ATOM 901 C C . GLU A 1 111 ? 3.508 -6.209 13.398 1.00 89.06 111 GLU A C 1
ATOM 903 O O . GLU A 1 111 ? 2.292 -6.385 13.537 1.00 89.06 111 GLU A O 1
ATOM 908 N N . PRO A 1 112 ? 4.167 -5.299 14.148 1.00 91.38 112 PRO A N 1
ATOM 909 C CA . PRO A 1 112 ? 3.497 -4.503 15.178 1.00 91.38 112 PRO A CA 1
ATOM 910 C C . PRO A 1 112 ? 2.392 -3.575 14.664 1.00 91.38 112 PRO A C 1
ATOM 912 O O . PRO A 1 112 ? 1.373 -3.444 15.333 1.00 91.38 112 PRO A O 1
ATOM 915 N N . LEU A 1 113 ? 2.570 -2.944 13.499 1.00 89.62 113 LEU A N 1
ATOM 916 C CA . LEU A 1 113 ? 1.549 -2.100 12.873 1.00 89.62 113 LEU A CA 1
ATOM 917 C C . LEU A 1 113 ? 0.345 -2.938 12.437 1.00 89.62 113 LEU A C 1
ATOM 919 O O . LEU A 1 113 ? -0.786 -2.502 12.613 1.00 89.62 113 LEU A O 1
ATOM 923 N N . PHE A 1 114 ? 0.565 -4.149 11.918 1.00 89.00 114 PHE A N 1
ATOM 924 C CA . PHE A 1 114 ? -0.515 -5.069 11.568 1.00 89.00 114 PHE A CA 1
ATOM 925 C C . PHE A 1 114 ? -1.324 -5.461 12.805 1.00 89.00 114 PHE A C 1
ATOM 927 O O . PHE A 1 114 ? -2.548 -5.394 12.780 1.00 89.00 114 PHE A O 1
ATOM 934 N N . LYS A 1 115 ? -0.655 -5.808 13.910 1.00 90.62 115 LYS A N 1
ATOM 935 C CA . LYS A 1 115 ? -1.329 -6.106 15.184 1.00 90.62 115 LYS A CA 1
ATOM 936 C C . LYS A 1 115 ? -2.094 -4.897 15.718 1.00 90.62 115 LYS A C 1
ATOM 938 O O . LYS A 1 115 ? -3.269 -5.035 16.022 1.00 90.62 115 LYS A O 1
ATOM 943 N N . ALA A 1 116 ? -1.473 -3.717 15.725 1.00 89.56 116 ALA A N 1
ATOM 944 C CA . ALA A 1 116 ? -2.122 -2.479 16.152 1.00 89.56 116 ALA A CA 1
ATOM 945 C C . ALA A 1 116 ? -3.366 -2.146 15.311 1.00 89.56 116 ALA A C 1
ATOM 947 O O . ALA A 1 116 ? -4.367 -1.696 15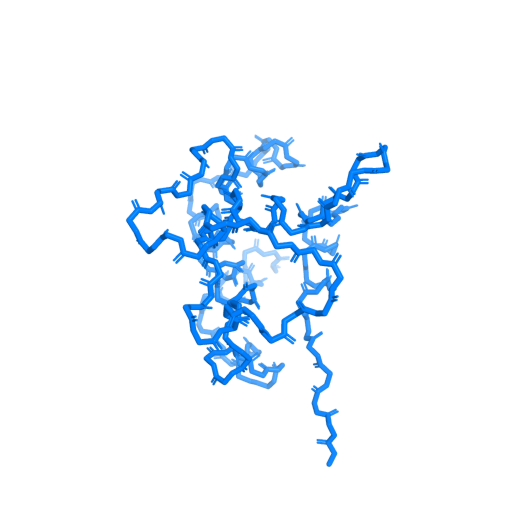.862 1.00 89.56 116 ALA A O 1
ATOM 948 N N . LEU A 1 117 ? -3.321 -2.403 13.997 1.00 88.81 117 LEU A N 1
ATOM 949 C CA . LEU A 1 117 ? -4.489 -2.266 13.129 1.00 88.81 117 LEU A CA 1
ATOM 950 C C . LEU A 1 117 ? -5.583 -3.263 13.511 1.00 88.81 117 LEU A C 1
ATOM 952 O O . LEU A 1 117 ? -6.738 -2.887 13.590 1.00 88.81 117 LEU A O 1
ATOM 956 N N . MET A 1 118 ? -5.255 -4.534 13.747 1.00 88.62 118 MET A N 1
ATOM 957 C CA . MET A 1 118 ? -6.267 -5.530 14.123 1.00 88.62 118 MET A CA 1
ATOM 958 C C . MET A 1 118 ? -6.881 -5.246 15.503 1.00 88.62 118 MET A C 1
ATOM 960 O O . MET A 1 118 ? -8.084 -5.434 15.691 1.00 88.62 118 MET A O 1
ATOM 964 N N . ASP A 1 119 ? -6.081 -4.744 16.443 1.00 88.00 119 ASP A N 1
ATOM 965 C CA . ASP A 1 119 ? -6.525 -4.382 17.790 1.00 88.00 119 ASP A CA 1
ATOM 966 C C . ASP A 1 119 ? -7.520 -3.207 17.777 1.00 88.00 119 ASP A C 1
ATOM 968 O O . ASP A 1 119 ? -8.377 -3.139 18.653 1.00 88.00 119 ASP A O 1
ATOM 972 N N . SER A 1 120 ? -7.487 -2.313 16.777 1.00 85.38 120 SER A N 1
ATOM 973 C CA . SER A 1 120 ? -8.465 -1.214 16.671 1.00 85.38 120 SER 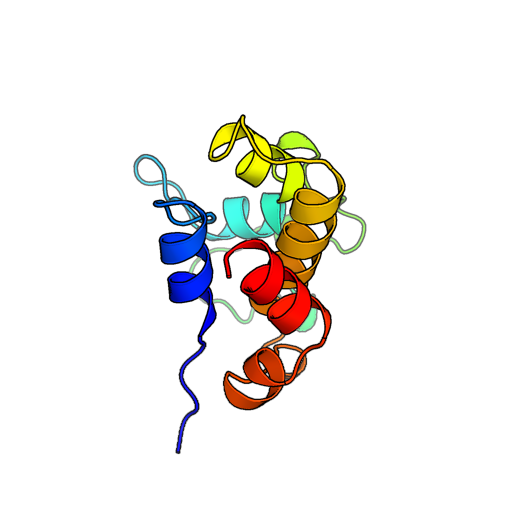A CA 1
ATOM 974 C C . SER A 1 120 ? -9.874 -1.672 16.274 1.00 85.38 120 SER A C 1
ATOM 976 O O . SER A 1 120 ? -10.818 -0.888 16.354 1.00 85.38 120 SER A O 1
ATOM 978 N N . TYR A 1 121 ? -10.020 -2.924 15.835 1.00 82.44 121 TYR A N 1
ATOM 979 C CA . TYR A 1 121 ? -11.290 -3.538 15.435 1.00 82.44 121 TYR A CA 1
ATOM 980 C C . TYR A 1 121 ? -11.782 -4.618 16.413 1.00 82.44 121 TYR A C 1
ATOM 982 O O . TYR A 1 121 ? -12.766 -5.298 16.111 1.00 82.44 121 TYR A O 1
ATOM 990 N N . THR A 1 122 ? -11.098 -4.796 17.548 1.00 69.31 122 THR A N 1
ATOM 991 C CA . THR A 1 122 ? -11.430 -5.790 18.583 1.00 69.31 122 THR A CA 1
ATOM 992 C C . THR A 1 122 ? -12.099 -5.123 19.779 1.00 69.31 122 THR A C 1
ATOM 994 O O . THR A 1 122 ? -13.098 -5.691 20.277 1.00 69.31 122 THR A O 1
#

Organism: NCBI:txid101480

Secondary structure (DSSP, 8-state):
------HHHHHHHHHSS-SS---TT--HHHHHHHHH-SPPGGGTTTSSS---GGGS-TTPPPPGGGSHHHHHHHH-TT--HHHHHHHHHHHHHHT-SSTTTSPPHHHHHH-HHHHHHHHTT-